Protein AF-A0AAW6MC03-F1 (afdb_monomer_lite)

pLDDT: mean 76.82, std 13.12, range [45.53, 88.88]

InterPro domains:
  IPR032675 Leucine-rich repeat domain superfamily [G3DSA:3.80.10.10] (14-70)

Structure (mmCIF, N/CA/C/O backbone):
data_AF-A0AAW6MC03-F1
#
_entry.id   AF-A0AAW6MC03-F1
#
loop_
_atom_site.group_PDB
_atom_site.id
_atom_site.type_symbol
_atom_site.label_atom_id
_atom_site.label_alt_id
_atom_site.label_comp_id
_atom_site.label_asym_id
_atom_site.label_entity_id
_atom_site.label_seq_id
_atom_site.pdbx_PDB_ins_code
_atom_site.Cartn_x
_atom_site.Cartn_y
_atom_site.Cartn_z
_atom_site.occupancy
_atom_site.B_iso_or_equiv
_atom_site.auth_seq_id
_atom_site.auth_comp_id
_atom_site.auth_asym_id
_atom_site.auth_atom_id
_atom_site.pdbx_PDB_model_num
ATOM 1 N N . VAL A 1 1 ? 37.190 19.602 -11.319 1.00 52.12 1 VAL A N 1
ATOM 2 C CA . VAL A 1 1 ? 35.756 19.243 -11.435 1.00 52.12 1 VAL A CA 1
ATOM 3 C C . VAL A 1 1 ? 35.685 17.802 -11.885 1.00 52.12 1 VAL A C 1
ATOM 5 O O . VAL A 1 1 ? 36.034 17.565 -13.026 1.00 52.12 1 VAL A O 1
ATOM 8 N N . SER A 1 2 ? 35.385 16.857 -10.992 1.00 53.06 2 SER A N 1
ATOM 9 C CA . SER A 1 2 ? 34.726 15.575 -11.313 1.00 53.06 2 SER A CA 1
ATOM 10 C C . SER 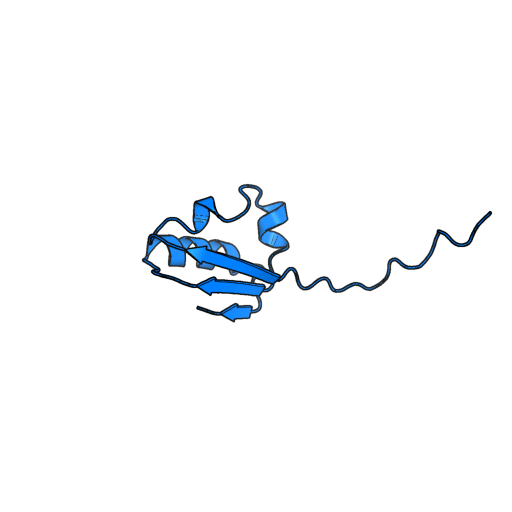A 1 2 ? 34.812 14.655 -10.087 1.00 53.06 2 SER A C 1
ATOM 12 O O . SER A 1 2 ? 35.636 13.753 -10.016 1.00 53.06 2 SER A O 1
ATOM 14 N N . VAL A 1 3 ? 33.996 14.948 -9.072 1.00 51.31 3 VAL A N 1
ATO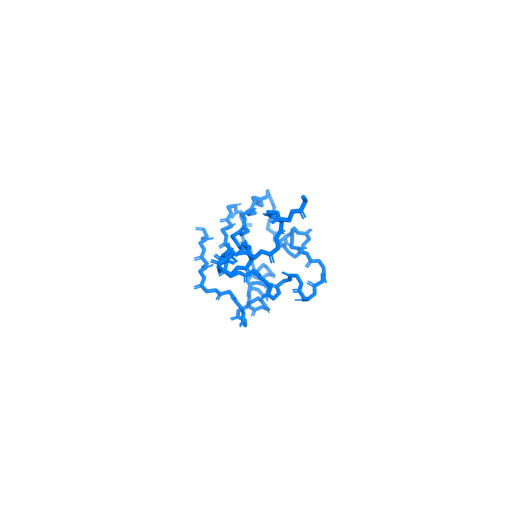M 15 C CA . VAL A 1 3 ? 33.702 14.026 -7.952 1.00 51.31 3 VAL A CA 1
ATOM 16 C C . VAL A 1 3 ? 32.215 13.627 -7.994 1.00 51.31 3 VAL A C 1
ATOM 18 O O . VAL A 1 3 ? 31.684 13.019 -7.077 1.00 51.31 3 VAL A O 1
ATOM 21 N N . CYS A 1 4 ? 31.507 13.943 -9.084 1.00 47.22 4 CYS A N 1
ATOM 22 C CA . CYS A 1 4 ? 30.044 13.909 -9.093 1.00 47.22 4 CYS A CA 1
ATOM 23 C C . CYS A 1 4 ? 29.409 12.686 -9.770 1.00 47.22 4 CYS A C 1
ATOM 25 O O . CYS A 1 4 ? 28.188 12.678 -9.871 1.00 47.22 4 CYS A O 1
ATOM 27 N N . MET A 1 5 ? 30.154 11.685 -10.267 1.00 57.28 5 MET A N 1
ATOM 28 C CA . MET A 1 5 ? 29.565 10.797 -11.288 1.00 57.28 5 MET A CA 1
ATOM 29 C C . MET A 1 5 ? 29.464 9.292 -11.052 1.00 57.28 5 MET A C 1
ATOM 31 O O . MET A 1 5 ? 28.993 8.636 -11.969 1.00 57.28 5 MET A O 1
ATOM 35 N N . VAL A 1 6 ? 29.784 8.706 -9.891 1.00 50.16 6 VAL A N 1
ATOM 36 C CA . VAL A 1 6 ? 29.459 7.270 -9.702 1.00 50.16 6 VAL A CA 1
ATOM 37 C C . VAL A 1 6 ? 29.179 6.885 -8.242 1.00 50.16 6 VAL A C 1
ATOM 39 O O . VAL A 1 6 ? 29.845 6.028 -7.673 1.00 50.16 6 VAL A O 1
ATOM 42 N N . LEU A 1 7 ? 28.164 7.496 -7.624 1.00 49.56 7 LEU A N 1
ATOM 43 C CA . LEU A 1 7 ? 27.565 6.970 -6.384 1.00 49.56 7 LEU A CA 1
ATOM 44 C C . LEU A 1 7 ? 26.053 6.741 -6.546 1.00 49.56 7 LEU A C 1
ATOM 46 O O . LEU A 1 7 ? 25.254 7.101 -5.690 1.00 49.56 7 LEU A O 1
ATOM 50 N N . VAL A 1 8 ? 25.642 6.159 -7.674 1.00 58.06 8 VAL A N 1
ATOM 51 C CA . VAL A 1 8 ? 24.266 5.679 -7.893 1.00 58.06 8 VAL A CA 1
ATOM 52 C C . VAL A 1 8 ? 24.341 4.208 -8.261 1.00 58.06 8 VAL A C 1
ATOM 54 O O . VAL A 1 8 ? 24.345 3.849 -9.428 1.00 58.06 8 VAL A O 1
ATOM 57 N N . SER A 1 9 ? 24.517 3.364 -7.252 1.00 48.97 9 SER A N 1
ATOM 58 C CA . SER A 1 9 ? 24.409 1.897 -7.276 1.00 48.97 9 SER A CA 1
ATOM 59 C C . SER A 1 9 ? 24.761 1.471 -5.846 1.00 48.97 9 SER A C 1
ATOM 61 O O . SER A 1 9 ? 25.921 1.532 -5.478 1.00 48.97 9 SER A O 1
ATOM 63 N N . ILE A 1 10 ? 23.878 1.132 -4.914 1.00 55.84 10 ILE A N 1
ATOM 64 C CA . ILE A 1 10 ? 22.568 0.502 -4.980 1.00 55.84 10 ILE A CA 1
ATOM 65 C C . ILE A 1 10 ? 21.791 1.046 -3.769 1.00 55.84 10 ILE A C 1
ATOM 67 O O . ILE A 1 10 ? 21.861 0.493 -2.673 1.00 55.84 10 ILE A O 1
ATOM 71 N N . LEU A 1 11 ? 21.068 2.155 -3.919 1.00 45.53 11 LEU A N 1
ATOM 72 C CA . LEU A 1 11 ? 19.990 2.431 -2.975 1.00 45.53 11 LEU A CA 1
ATOM 73 C C . LEU A 1 11 ? 18.843 1.536 -3.427 1.00 45.53 11 LEU A C 1
ATOM 75 O O . LEU A 1 11 ? 18.042 1.905 -4.282 1.00 45.53 11 LEU A O 1
ATOM 79 N N . SER A 1 12 ? 18.801 0.323 -2.879 1.00 49.16 12 SER A N 1
ATOM 80 C CA . SER A 1 12 ? 17.553 -0.415 -2.730 1.00 49.16 12 SER A CA 1
ATOM 81 C C . SER A 1 12 ? 16.653 0.442 -1.844 1.00 49.16 12 SER A C 1
ATOM 83 O O . SER A 1 12 ? 16.549 0.210 -0.643 1.00 49.16 12 SER A O 1
ATOM 85 N N . ILE A 1 13 ? 16.074 1.499 -2.419 1.00 54.31 13 ILE A N 1
ATOM 86 C CA . ILE A 1 13 ? 15.041 2.292 -1.773 1.00 54.31 13 ILE A CA 1
ATOM 87 C C . ILE A 1 13 ? 13.852 1.347 -1.734 1.00 54.31 13 ILE A C 1
ATOM 89 O O . ILE A 1 13 ? 13.104 1.211 -2.699 1.00 54.31 13 ILE A O 1
ATOM 93 N N . ASN A 1 14 ? 13.743 0.596 -0.645 1.00 57.50 14 ASN A N 1
ATOM 94 C CA . ASN A 1 14 ? 12.498 -0.054 -0.305 1.00 57.50 14 ASN A CA 1
ATOM 95 C C . ASN A 1 14 ? 11.519 1.109 -0.117 1.00 57.50 14 ASN A C 1
ATOM 97 O O . ASN A 1 14 ? 11.666 1.868 0.841 1.00 57.50 14 ASN A O 1
ATOM 101 N N . ALA A 1 15 ? 10.657 1.374 -1.106 1.00 69.19 15 ALA A N 1
ATOM 102 C CA . ALA A 1 15 ? 9.753 2.513 -1.035 1.00 69.19 15 ALA A CA 1
ATOM 103 C C . ALA A 1 15 ? 8.668 2.174 -0.012 1.00 69.19 15 ALA A C 1
ATOM 105 O O . ALA A 1 15 ? 7.624 1.601 -0.337 1.00 69.19 15 ALA A O 1
ATOM 106 N N . GLN A 1 16 ? 8.991 2.462 1.245 1.00 76.00 16 GLN A N 1
ATOM 107 C CA . GLN A 1 16 ? 8.103 2.337 2.379 1.00 76.00 16 GLN A CA 1
ATOM 108 C C . GLN A 1 16 ? 7.111 3.495 2.329 1.00 76.00 16 GLN A C 1
ATOM 110 O O . GLN A 1 16 ? 7.486 4.666 2.357 1.00 76.00 16 GLN A O 1
ATOM 115 N N . THR A 1 17 ? 5.834 3.154 2.226 1.00 81.81 17 THR A N 1
ATOM 116 C CA . THR A 1 17 ? 4.722 4.096 2.194 1.00 81.81 17 THR A CA 1
ATOM 117 C C . THR A 1 17 ? 3.910 3.900 3.463 1.00 81.81 17 THR A C 1
ATOM 119 O O . THR A 1 17 ? 3.353 2.829 3.681 1.00 81.81 17 THR A O 1
ATOM 122 N N . SER A 1 18 ? 3.851 4.921 4.316 1.00 83.19 18 SER A N 1
ATOM 123 C CA . SER A 1 18 ? 3.005 4.910 5.511 1.00 83.19 18 SER A CA 1
ATOM 124 C C . SER A 1 18 ? 1.785 5.792 5.283 1.00 83.19 18 SER A C 1
ATOM 126 O O . SER A 1 18 ? 1.918 6.956 4.900 1.00 83.19 18 SER A O 1
ATOM 128 N N . VAL A 1 19 ? 0.594 5.234 5.491 1.00 84.00 19 VAL A N 1
ATOM 129 C CA . VAL A 1 19 ? -0.683 5.918 5.295 1.00 84.00 19 VAL A CA 1
ATOM 130 C C . VAL A 1 19 ? -1.518 5.804 6.559 1.00 84.00 19 VAL A C 1
ATOM 132 O O . VAL A 1 19 ? -1.880 4.711 6.987 1.00 84.00 19 VAL A O 1
ATOM 135 N N . THR A 1 20 ? -1.892 6.950 7.120 1.00 86.00 20 THR A N 1
ATOM 136 C CA . THR A 1 20 ? -2.895 7.006 8.183 1.00 86.00 20 THR A CA 1
ATOM 137 C C . THR A 1 20 ? -4.258 7.305 7.574 1.00 86.00 20 THR A C 1
ATOM 139 O O . THR A 1 20 ? -4.467 8.358 6.964 1.00 86.00 20 THR A O 1
ATOM 142 N N . LEU A 1 21 ? -5.186 6.370 7.736 1.00 83.31 21 LEU A N 1
ATOM 143 C CA . LEU A 1 21 ? -6.581 6.503 7.355 1.00 83.31 21 LEU A CA 1
ATOM 144 C C . LEU A 1 21 ? -7.379 7.005 8.555 1.00 83.31 21 LEU A C 1
ATOM 146 O O . LEU A 1 21 ? -7.304 6.458 9.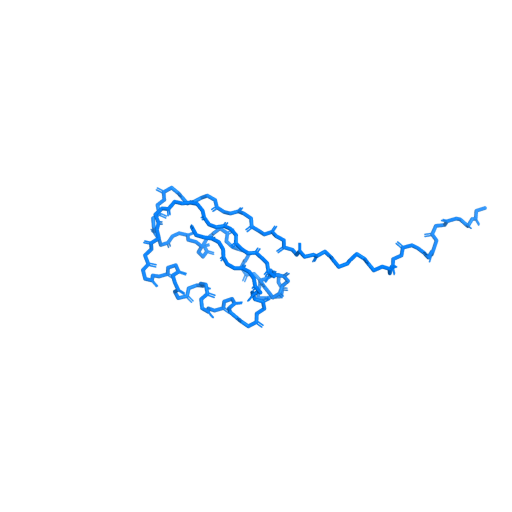650 1.00 83.31 21 LEU A O 1
ATOM 150 N N . THR A 1 22 ? -8.178 8.045 8.345 1.00 84.62 22 THR A N 1
ATOM 151 C CA . THR A 1 22 ? -9.182 8.498 9.321 1.00 84.62 22 THR A CA 1
ATOM 152 C C . THR A 1 22 ? -10.560 7.901 9.032 1.00 84.62 22 THR A C 1
ATOM 154 O O . THR A 1 22 ? -11.405 7.846 9.919 1.00 84.62 22 THR A O 1
ATOM 157 N N . GLN A 1 23 ? -10.777 7.421 7.803 1.00 82.81 23 GLN A N 1
ATOM 158 C CA . GLN A 1 23 ? -12.024 6.833 7.326 1.00 82.81 23 GLN A CA 1
ATOM 159 C C . GLN A 1 23 ? -11.727 5.640 6.409 1.00 82.81 23 GLN A C 1
ATOM 161 O O . GLN A 1 23 ? -10.848 5.722 5.546 1.00 82.81 23 GLN A O 1
ATOM 166 N N . SER A 1 24 ? -12.492 4.557 6.560 1.00 83.69 24 SER A N 1
ATOM 167 C CA . SER A 1 24 ? -12.360 3.370 5.712 1.00 83.69 24 SER A CA 1
ATOM 168 C C . SER A 1 24 ? -12.815 3.628 4.273 1.00 83.69 24 SER A C 1
ATOM 170 O O . SER A 1 24 ? -13.697 4.448 4.011 1.00 83.69 24 SER A O 1
ATOM 172 N N . GLY A 1 25 ? -12.202 2.928 3.322 1.00 84.31 25 GLY A N 1
ATOM 173 C CA . GLY A 1 25 ? -12.455 3.044 1.886 1.00 84.31 25 GLY A CA 1
ATOM 174 C C . GLY A 1 25 ? -11.712 4.191 1.198 1.00 84.31 25 GLY A C 1
ATOM 175 O O . GLY A 1 25 ? -11.967 4.451 0.024 1.00 84.31 25 GLY A O 1
ATOM 176 N N . THR A 1 26 ? -10.829 4.902 1.905 1.00 88.31 26 THR A N 1
ATOM 177 C CA . THR A 1 26 ? -10.116 6.079 1.373 1.00 88.31 26 THR A CA 1
ATOM 178 C C . THR A 1 26 ? -8.653 5.807 1.018 1.00 88.31 26 THR A C 1
ATOM 180 O O . THR A 1 26 ? -7.948 6.721 0.583 1.00 88.31 26 THR A O 1
ATOM 183 N N . LEU A 1 27 ? -8.188 4.555 1.129 1.00 85.00 27 LEU A N 1
ATOM 184 C CA . LEU A 1 27 ? -6.797 4.185 0.852 1.00 85.00 27 LEU A CA 1
ATOM 185 C C . LEU A 1 27 ? -6.373 4.502 -0.587 1.00 85.00 27 LEU A C 1
ATOM 187 O O . LEU A 1 27 ? -5.279 5.016 -0.813 1.00 85.00 27 LEU A O 1
ATOM 191 N N . SER A 1 28 ? -7.252 4.260 -1.559 1.00 82.50 28 SER A N 1
ATOM 192 C CA . SER A 1 28 ? -7.006 4.552 -2.977 1.00 82.50 28 SER A CA 1
ATOM 193 C C . SER A 1 28 ? -6.731 6.033 -3.246 1.00 82.50 28 SER A C 1
ATOM 195 O O . SER A 1 28 ? -5.927 6.350 -4.115 1.00 82.50 28 SER A O 1
ATOM 197 N N . SER A 1 29 ? -7.336 6.937 -2.470 1.00 84.31 29 SER A N 1
ATOM 198 C CA . SER A 1 29 ? -7.115 8.383 -2.582 1.00 84.31 29 SER A CA 1
ATOM 199 C C . SER A 1 29 ? -5.808 8.847 -1.935 1.00 84.31 29 SER A C 1
ATOM 201 O O . SER A 1 29 ? -5.375 9.971 -2.189 1.00 84.31 29 SER A O 1
ATOM 203 N N . LYS A 1 30 ? -5.212 8.037 -1.053 1.00 83.38 30 LYS A N 1
ATOM 204 C CA . LYS A 1 30 ? -3.928 8.333 -0.397 1.00 83.38 30 LYS A CA 1
ATOM 205 C C . LYS A 1 30 ? -2.738 7.735 -1.135 1.00 83.38 30 LYS A C 1
ATOM 207 O O . LYS A 1 30 ? -1.613 8.181 -0.932 1.00 83.38 30 LYS A O 1
ATOM 212 N N . LEU A 1 31 ? -2.990 6.746 -1.982 1.00 82.38 31 LEU A N 1
ATOM 213 C CA . LEU A 1 31 ? -1.998 6.167 -2.868 1.00 82.38 31 LEU A CA 1
ATOM 214 C C . LEU A 1 31 ? -1.818 7.026 -4.129 1.00 82.38 31 LEU A C 1
ATOM 216 O O . LEU A 1 31 ? -2.741 7.731 -4.544 1.00 82.38 31 LEU A O 1
ATOM 220 N N . PRO A 1 32 ? -0.637 6.969 -4.764 1.00 80.06 32 PRO A N 1
ATOM 221 C CA . PRO A 1 32 ? -0.420 7.635 -6.039 1.00 80.06 32 PRO A CA 1
ATOM 222 C C . PRO A 1 32 ? -1.372 7.081 -7.107 1.00 80.06 32 PRO A C 1
ATOM 224 O O . PRO A 1 32 ? -1.556 5.873 -7.216 1.00 80.06 32 PRO A O 1
ATOM 227 N N . ALA A 1 33 ? -1.950 7.965 -7.923 1.00 76.62 33 ALA A N 1
ATOM 228 C CA . ALA A 1 33 ? -2.854 7.585 -9.016 1.00 76.62 33 ALA A CA 1
ATOM 229 C C . ALA A 1 33 ? -2.130 6.893 -10.190 1.00 76.62 33 ALA A C 1
ATOM 231 O O . ALA A 1 33 ? -2.757 6.247 -11.024 1.00 76.62 33 ALA A O 1
ATOM 232 N N . SER A 1 34 ? -0.809 7.056 -10.265 1.00 80.88 34 SER A N 1
ATOM 233 C CA . SER A 1 34 ? 0.047 6.487 -11.302 1.00 80.88 34 SER A CA 1
ATOM 234 C C . SER A 1 34 ? 0.434 5.052 -10.951 1.00 80.88 34 SER A C 1
ATOM 236 O O . SER A 1 34 ? 1.102 4.804 -9.946 1.00 80.88 34 SER A O 1
ATOM 238 N N . GLU A 1 35 ? 0.074 4.105 -11.816 1.00 76.44 35 GLU A N 1
ATOM 239 C CA . GLU A 1 35 ? 0.425 2.686 -11.667 1.00 76.44 35 GLU A CA 1
ATOM 240 C C . GLU A 1 35 ? 1.947 2.467 -11.597 1.00 76.44 35 GLU A C 1
ATOM 242 O O . GLU A 1 35 ? 2.416 1.607 -10.858 1.00 76.44 35 GLU A O 1
ATOM 247 N N . ALA A 1 36 ? 2.737 3.290 -12.297 1.00 76.62 36 ALA A N 1
ATOM 248 C CA . ALA A 1 36 ? 4.198 3.215 -12.264 1.00 76.62 36 ALA A CA 1
ATOM 249 C C . ALA A 1 36 ? 4.783 3.608 -10.898 1.00 76.62 36 ALA A C 1
ATOM 251 O O . ALA A 1 36 ? 5.835 3.104 -10.511 1.00 76.62 36 ALA A O 1
ATOM 252 N N . ASP A 1 37 ? 4.117 4.501 -10.164 1.00 78.50 37 ASP A N 1
ATOM 253 C CA . ASP A 1 37 ? 4.538 4.903 -8.820 1.00 78.50 37 ASP A CA 1
ATOM 254 C C . ASP A 1 37 ? 4.004 3.942 -7.761 1.00 78.50 37 ASP A C 1
ATOM 256 O O . ASP A 1 37 ? 4.710 3.626 -6.807 1.00 78.50 37 ASP A O 1
ATOM 260 N N . ARG A 1 38 ? 2.814 3.378 -7.985 1.00 76.81 38 ARG A N 1
ATOM 261 C CA . ARG A 1 38 ? 2.277 2.265 -7.194 1.00 76.81 38 ARG A CA 1
ATOM 262 C C . ARG A 1 38 ? 3.161 1.023 -7.276 1.00 76.81 38 ARG A C 1
ATOM 264 O O . ARG A 1 38 ? 3.415 0.400 -6.253 1.00 76.81 38 ARG A O 1
ATOM 271 N N . ALA A 1 39 ? 3.697 0.721 -8.457 1.00 77.50 39 ALA A N 1
ATOM 272 C CA . ALA A 1 39 ? 4.613 -0.395 -8.679 1.00 77.50 39 ALA A CA 1
ATOM 273 C C . ALA A 1 39 ? 5.970 -0.237 -7.968 1.00 77.50 39 ALA A C 1
ATOM 275 O O . ALA A 1 39 ? 6.712 -1.206 -7.824 1.00 77.50 39 ALA A O 1
ATOM 276 N N . LYS A 1 40 ? 6.320 0.975 -7.521 1.00 80.06 40 LYS A N 1
ATOM 277 C CA . LYS A 1 40 ? 7.530 1.202 -6.717 1.00 80.06 40 LYS A CA 1
ATOM 278 C C . LYS A 1 40 ? 7.294 0.923 -5.234 1.00 80.06 40 LYS A C 1
ATOM 280 O O . LYS A 1 40 ? 8.273 0.790 -4.506 1.00 80.06 40 LYS A O 1
ATOM 285 N N . ILE A 1 41 ? 6.035 0.850 -4.789 1.00 82.50 41 ILE A N 1
ATOM 286 C CA . ILE A 1 41 ? 5.674 0.597 -3.392 1.00 82.50 41 ILE A CA 1
ATOM 287 C C . ILE A 1 41 ? 5.945 -0.871 -3.080 1.00 82.50 41 ILE A C 1
ATOM 289 O O . ILE A 1 41 ? 5.244 -1.769 -3.551 1.00 82.50 41 ILE A O 1
ATOM 293 N N . ASN A 1 42 ? 6.960 -1.088 -2.250 1.00 85.00 42 ASN A N 1
ATOM 294 C CA . ASN A 1 42 ? 7.364 -2.414 -1.798 1.00 85.00 42 ASN A CA 1
ATOM 295 C C . ASN A 1 42 ? 6.921 -2.682 -0.358 1.00 85.00 42 ASN A C 1
ATOM 297 O O . ASN A 1 42 ? 6.726 -3.836 0.015 1.00 85.00 42 ASN A O 1
ATOM 301 N N . GLU A 1 43 ? 6.756 -1.639 0.450 1.00 87.38 43 GLU A N 1
ATOM 302 C CA . GLU A 1 43 ? 6.298 -1.754 1.827 1.00 87.38 43 GLU A CA 1
ATOM 303 C C . GLU A 1 43 ? 5.179 -0.746 2.068 1.00 87.38 43 GLU A C 1
ATOM 305 O O . GLU A 1 43 ? 5.335 0.443 1.792 1.00 87.38 43 GLU A O 1
ATOM 310 N N . LEU A 1 44 ? 4.040 -1.226 2.560 1.00 86.81 44 LEU A N 1
ATOM 311 C CA . LEU A 1 44 ? 2.881 -0.400 2.872 1.00 86.81 44 LEU A CA 1
ATOM 312 C C . LEU A 1 44 ? 2.500 -0.610 4.332 1.00 86.81 44 LEU A C 1
ATOM 314 O O . LEU A 1 44 ? 2.174 -1.723 4.743 1.00 86.81 44 LEU A O 1
ATOM 318 N N . ILE A 1 45 ? 2.528 0.475 5.094 1.00 88.38 45 ILE A N 1
ATOM 319 C CA . ILE A 1 45 ? 2.071 0.521 6.478 1.00 88.38 45 ILE A CA 1
ATOM 320 C C . ILE A 1 45 ? 0.771 1.314 6.484 1.00 88.38 45 ILE A C 1
ATOM 322 O O . ILE A 1 45 ? 0.750 2.471 6.063 1.00 88.38 45 ILE A O 1
ATOM 326 N N . ILE A 1 46 ? -0.313 0.704 6.943 1.00 88.25 46 ILE A N 1
ATOM 327 C CA . ILE A 1 46 ? -1.618 1.345 7.043 1.00 88.25 46 ILE A CA 1
ATOM 328 C C . ILE A 1 46 ? -1.972 1.448 8.515 1.00 88.25 46 ILE A C 1
ATOM 330 O O . ILE A 1 46 ? -1.874 0.472 9.238 1.00 88.25 46 ILE A O 1
ATOM 334 N N . ASN A 1 47 ? -2.387 2.631 8.953 1.00 88.75 47 ASN A N 1
ATOM 335 C CA . ASN A 1 47 ? -2.894 2.842 10.302 1.00 88.75 47 ASN A CA 1
ATOM 336 C C . ASN A 1 47 ? -4.311 3.398 10.210 1.00 88.75 47 ASN A C 1
ATOM 338 O O . ASN A 1 47 ? -4.505 4.456 9.615 1.00 88.75 47 ASN A O 1
ATOM 342 N N . GLY A 1 48 ? -5.291 2.726 10.807 1.00 87.38 48 GLY A N 1
ATOM 343 C CA . GLY A 1 48 ? -6.671 3.211 10.873 1.00 87.38 48 GLY A CA 1
ATOM 344 C C . GLY A 1 48 ? -7.708 2.225 10.330 1.00 87.38 48 GLY A C 1
ATOM 345 O O . GLY A 1 48 ? -7.395 1.066 10.065 1.00 87.38 48 GLY A O 1
ATOM 346 N N . PRO A 1 49 ? -8.973 2.656 10.197 1.00 86.62 49 PRO A N 1
ATOM 347 C CA . PRO A 1 49 ? -10.065 1.774 9.815 1.00 86.62 49 PRO A CA 1
ATOM 348 C C . PRO A 1 49 ? -9.965 1.379 8.337 1.00 86.62 49 PRO A C 1
ATOM 350 O O . PRO A 1 49 ? -9.924 2.237 7.457 1.00 86.62 49 PRO A O 1
ATOM 353 N N . LEU A 1 50 ? -9.994 0.073 8.075 1.00 88.50 50 LEU A N 1
ATOM 354 C CA . LEU A 1 50 ? -9.981 -0.535 6.742 1.00 88.50 50 LEU A CA 1
ATOM 355 C C . LEU A 1 50 ? -11.324 -1.199 6.431 1.00 88.50 50 LEU A C 1
ATOM 357 O O . LEU A 1 50 ? -12.007 -1.699 7.326 1.00 88.50 50 LEU A O 1
ATOM 361 N N . ASN A 1 51 ? -11.701 -1.236 5.155 1.00 88.88 51 ASN A N 1
ATOM 362 C CA . ASN A 1 51 ? -12.839 -2.018 4.673 1.00 88.88 51 ASN A CA 1
ATOM 363 C C . ASN A 1 51 ? -12.500 -2.815 3.397 1.00 88.88 51 ASN A C 1
ATOM 365 O O . ASN A 1 51 ? -11.372 -2.808 2.903 1.00 88.88 5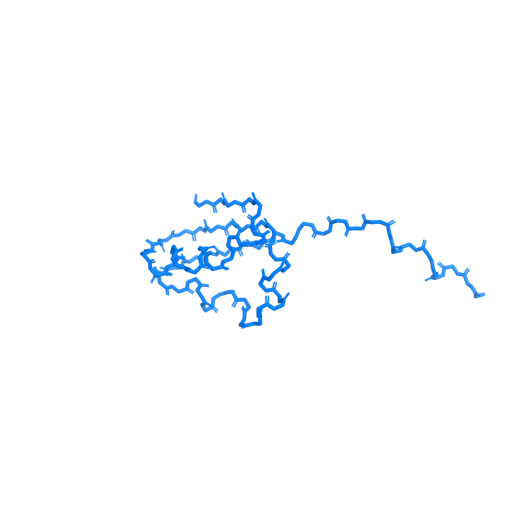1 ASN A O 1
ATOM 369 N N . GLY A 1 52 ? -13.499 -3.506 2.839 1.00 86.62 52 GLY A N 1
ATOM 370 C CA . GLY A 1 52 ? -13.330 -4.327 1.637 1.00 86.62 52 GLY A CA 1
ATOM 371 C C . GLY A 1 52 ? -12.796 -3.574 0.409 1.00 86.62 52 GLY A C 1
ATOM 372 O O . GLY A 1 52 ? -12.062 -4.165 -0.378 1.00 86.62 52 GLY A O 1
ATOM 373 N N . ALA A 1 53 ? -13.091 -2.279 0.249 1.00 87.62 53 ALA A N 1
ATOM 374 C CA . ALA A 1 53 ? -12.573 -1.476 -0.862 1.00 87.62 53 ALA A CA 1
ATOM 375 C C . ALA A 1 53 ? -11.067 -1.193 -0.720 1.00 87.62 53 ALA A C 1
ATOM 377 O O .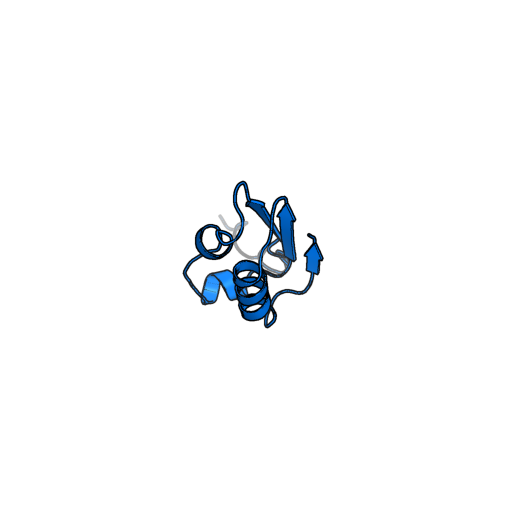 ALA A 1 53 ? -10.323 -1.225 -1.705 1.00 87.62 53 ALA A O 1
ATOM 378 N N . ASP A 1 54 ? -10.592 -0.985 0.507 1.00 88.50 54 ASP A N 1
ATOM 379 C CA . ASP A 1 54 ? -9.164 -0.821 0.771 1.00 88.50 54 ASP A CA 1
ATOM 380 C C . ASP A 1 54 ? -8.410 -2.132 0.518 1.00 88.50 54 ASP A C 1
ATOM 382 O O . ASP A 1 54 ? -7.368 -2.128 -0.132 1.00 88.50 54 ASP A O 1
ATOM 386 N N . ILE A 1 55 ? -8.978 -3.274 0.925 1.00 87.56 55 ILE A N 1
ATOM 387 C CA . ILE A 1 55 ? -8.405 -4.603 0.652 1.00 87.56 55 ILE A CA 1
ATOM 388 C C . ILE A 1 55 ? -8.287 -4.851 -0.858 1.00 87.56 55 ILE A C 1
ATOM 390 O O . ILE A 1 55 ? -7.268 -5.362 -1.321 1.00 87.56 55 ILE A O 1
ATOM 394 N N . LEU A 1 56 ? -9.284 -4.445 -1.654 1.00 87.69 56 LEU A N 1
ATOM 395 C CA . LEU A 1 56 ? -9.200 -4.509 -3.118 1.00 87.69 56 LEU A CA 1
ATOM 396 C C . LEU A 1 56 ? -8.056 -3.645 -3.662 1.00 87.69 56 LEU A C 1
ATOM 398 O O . LEU A 1 56 ? -7.363 -4.059 -4.593 1.00 87.69 56 LEU A O 1
ATOM 402 N N . THR A 1 57 ? -7.832 -2.479 -3.058 1.00 85.62 57 THR A N 1
ATOM 403 C CA . THR A 1 57 ? -6.746 -1.563 -3.423 1.00 85.62 57 THR A CA 1
ATOM 404 C C . THR A 1 57 ? -5.374 -2.147 -3.075 1.00 85.62 57 THR A C 1
ATOM 406 O O . THR A 1 57 ? -4.466 -2.087 -3.901 1.00 85.62 57 THR A O 1
ATOM 409 N N . ILE A 1 58 ? -5.226 -2.774 -1.903 1.00 85.06 58 ILE A N 1
ATOM 410 C CA . ILE A 1 58 ? -4.008 -3.494 -1.492 1.00 85.06 58 ILE A CA 1
ATOM 411 C C . ILE A 1 58 ? -3.759 -4.686 -2.419 1.00 85.06 58 ILE A C 1
ATOM 413 O O . ILE A 1 58 ? -2.637 -4.904 -2.863 1.00 85.06 58 ILE A O 1
ATOM 417 N N . ARG A 1 59 ? -4.807 -5.432 -2.781 1.00 84.88 59 ARG A N 1
ATOM 418 C CA . ARG A 1 59 ? -4.703 -6.543 -3.733 1.00 84.88 59 ARG A CA 1
ATOM 419 C C . ARG A 1 59 ? -4.239 -6.074 -5.112 1.00 84.88 59 ARG A C 1
ATOM 421 O O . ARG A 1 59 ? -3.474 -6.782 -5.754 1.00 84.88 59 ARG A O 1
ATOM 428 N N . ALA A 1 60 ? -4.656 -4.890 -5.557 1.00 82.81 60 ALA A N 1
ATOM 429 C CA . ALA A 1 60 ? -4.146 -4.295 -6.793 1.00 82.81 60 ALA A CA 1
ATOM 430 C C . ALA A 1 60 ? -2.647 -3.939 -6.697 1.00 82.81 60 ALA A C 1
ATOM 432 O O . ALA A 1 60 ? -1.945 -3.987 -7.701 1.00 82.81 60 ALA A O 1
ATOM 433 N N . LEU A 1 61 ? -2.143 -3.649 -5.492 1.00 77.75 61 LEU A N 1
ATOM 434 C CA . LEU A 1 61 ? -0.717 -3.429 -5.214 1.00 77.75 61 LEU A CA 1
ATOM 435 C C . LEU A 1 61 ? 0.082 -4.728 -4.998 1.00 77.75 61 LEU A C 1
ATOM 437 O O . LEU A 1 61 ? 1.311 -4.692 -4.998 1.00 77.75 61 LEU A O 1
ATOM 441 N N . ALA A 1 62 ? -0.576 -5.881 -4.831 1.00 71.38 62 ALA A N 1
ATOM 442 C CA . ALA A 1 62 ? 0.072 -7.144 -4.458 1.00 71.38 62 ALA A CA 1
ATOM 443 C C . ALA A 1 62 ? 1.118 -7.645 -5.473 1.00 71.38 62 ALA A C 1
ATOM 445 O O . ALA A 1 62 ? 1.924 -8.508 -5.139 1.00 71.38 62 ALA A O 1
ATOM 446 N N . GLY A 1 63 ? 1.140 -7.103 -6.696 1.00 73.25 63 GLY A N 1
ATOM 447 C CA . GLY A 1 63 ? 2.176 -7.409 -7.684 1.00 73.25 63 GLY A CA 1
ATOM 448 C C . GLY A 1 63 ? 3.577 -6.909 -7.305 1.00 73.25 63 GLY A C 1
ATOM 449 O O . GLY A 1 63 ? 4.563 -7.470 -7.774 1.00 73.25 63 GLY A O 1
ATOM 450 N N . THR A 1 64 ? 3.682 -5.879 -6.460 1.00 77.19 64 THR A N 1
ATOM 451 C CA . THR A 1 64 ? 4.966 -5.246 -6.087 1.00 77.19 64 THR A CA 1
ATOM 452 C C . THR A 1 64 ? 5.173 -5.132 -4.581 1.00 77.19 64 THR A C 1
ATOM 454 O O . THR A 1 64 ? 6.304 -5.000 -4.110 1.00 77.19 64 THR A O 1
ATOM 457 N N . LEU A 1 65 ? 4.089 -5.239 -3.817 1.00 81.62 65 LEU A N 1
ATOM 458 C CA . LEU A 1 65 ? 4.075 -5.105 -2.372 1.00 81.62 65 LEU A CA 1
ATOM 459 C C . LEU A 1 65 ? 4.659 -6.358 -1.702 1.00 81.62 65 LEU A C 1
ATOM 461 O O . LEU A 1 65 ? 4.102 -7.449 -1.784 1.00 81.62 65 LEU A O 1
ATOM 465 N N . LYS A 1 66 ? 5.807 -6.194 -1.044 1.00 84.44 66 LYS A N 1
ATOM 466 C CA . LYS A 1 66 ? 6.553 -7.248 -0.339 1.00 84.44 66 LYS A CA 1
ATOM 467 C C . LYS A 1 66 ? 6.192 -7.330 1.138 1.00 84.44 66 LYS A C 1
ATOM 469 O O . LYS A 1 66 ? 6.211 -8.415 1.709 1.00 84.44 66 LYS A O 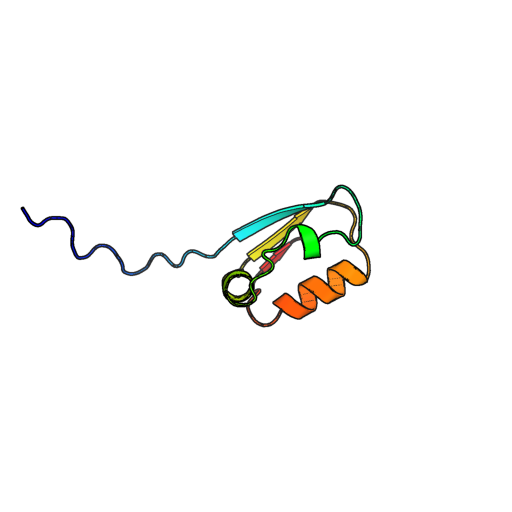1
ATOM 474 N N . ILE A 1 67 ? 5.913 -6.184 1.756 1.00 84.38 67 ILE A N 1
ATOM 475 C CA . ILE A 1 67 ? 5.601 -6.069 3.181 1.00 84.38 67 ILE A CA 1
ATOM 476 C C . ILE A 1 67 ? 4.305 -5.271 3.319 1.00 84.38 67 ILE A C 1
ATOM 478 O O . ILE A 1 67 ? 4.195 -4.155 2.811 1.00 84.38 67 ILE A O 1
ATOM 482 N N . LEU A 1 68 ? 3.331 -5.853 4.015 1.00 84.44 68 LEU A N 1
ATOM 483 C CA . LEU A 1 68 ? 2.085 -5.199 4.396 1.00 84.44 68 LEU A CA 1
ATOM 484 C C . LEU A 1 68 ? 1.989 -5.193 5.917 1.00 84.44 68 LEU A C 1
ATOM 486 O O . LEU A 1 68 ? 2.022 -6.259 6.529 1.00 84.44 68 LEU A O 1
ATOM 490 N N . ASN A 1 69 ? 1.844 -4.010 6.502 1.00 85.25 69 ASN A N 1
ATOM 491 C CA . ASN A 1 69 ? 1.578 -3.840 7.924 1.00 85.25 69 ASN A CA 1
ATOM 492 C C . ASN A 1 69 ? 0.267 -3.060 8.094 1.00 85.25 69 ASN A C 1
ATOM 494 O O . ASN A 1 69 ? 0.079 -2.050 7.413 1.00 85.25 69 ASN A O 1
ATOM 498 N N . LEU A 1 70 ? -0.641 -3.556 8.935 1.00 84.75 70 LEU A N 1
ATOM 499 C CA . LEU A 1 70 ? -2.019 -3.068 9.100 1.00 84.75 70 LEU A CA 1
ATOM 500 C C . LEU A 1 70 ? -2.310 -2.735 10.565 1.00 84.75 70 LEU A C 1
ATOM 502 O O . LEU A 1 70 ? -1.763 -3.455 11.430 1.00 84.75 70 LEU A O 1
#

Secondary structure (DSSP, 8-state):
--SSSS--S-----EEEEEE-SSTT-HHHHS-S-HHHHTTEEEEEEES---HHHHHHHHHHTTT--EEE-

Organism: NCBI:txid246787

Foldseek 3Di:
DDPPPPPPPDPPCQVAAEEEDPDELCQCVVDDPDVVRLLSHQHYAYHDDYDPNVVVVVVSSVVRHNYYHD

Radius of gyration: 15.37 Å; chains: 1; bounding box: 49×27×23 Å

Sequence (70 aa):
VSVCMVLVSILSINAQTSVTLTQSGTLSSKLPASEADRAKINELIINGPLNGADILTIRALAGTLKILNL